Protein AF-U6FCV5-F1 (afdb_monomer_lite)

InterPro domains:
  IPR041495 Mub B2-like domain [PF17966] (18-76)

Sequence (79 aa):
MKMPIIRVDADHPNELVDPSAYSRQINFVVKYDGAGELTPKDNVQTIDFKSTVTASLITGKIIEDGKYTTPWQSDQEII

Organism: NCBI:txid1226333

pLDDT: mean 93.34, std 8.97, range [50.72, 98.5]

Foldseek 3Di:
DDFDKDKDWPVRHDPLADNVVFKDKDKDWDAFDDPVVPTDDIDIDIWMKGWIFMAGPVRRHTDPVDPRTDDIDTPDDDD

Radius of gyration: 18.64 Å; chains: 1; bounding box: 38×23×59 Å

Secondary structure (DSSP, 8-state):
-PPPEEEE-SSS--TTS-GGGTEEEEEEEE---SSGGGPPPPEEEEEEEE--EEEETTT--EETT-TT----EESS---

Structure (mmCIF, N/CA/C/O backbone):
data_AF-U6FCV5-F1
#
_entry.id   AF-U6FCV5-F1
#
loop_
_atom_site.group_PDB
_atom_site.id
_atom_site.type_symbol
_atom_site.label_atom_id
_atom_site.label_alt_id
_atom_site.label_comp_id
_atom_site.label_asym_id
_atom_site.label_entity_id
_atom_site.label_seq_id
_atom_site.pdbx_PDB_ins_code
_atom_site.Cartn_x
_atom_site.Cartn_y
_atom_site.Cartn_z
_atom_site.occupancy
_atom_site.B_iso_or_equiv
_atom_site.auth_seq_id
_atom_site.auth_comp_id
_atom_site.auth_asym_id
_atom_site.auth_atom_id
_atom_site.pdbx_PDB_model_num
ATOM 1 N N . MET A 1 1 ? 11.917 0.497 -29.668 1.00 70.56 1 MET A N 1
ATOM 2 C CA . MET A 1 1 ? 12.773 -0.097 -28.614 1.00 70.56 1 MET A CA 1
ATOM 3 C C . MET A 1 1 ? 11.860 -0.596 -27.501 1.00 70.56 1 MET A C 1
ATOM 5 O O . MET A 1 1 ? 10.946 0.137 -27.146 1.00 70.56 1 MET A O 1
ATOM 9 N N . LYS A 1 2 ? 12.031 -1.826 -26.997 1.00 76.06 2 LYS A N 1
ATOM 10 C CA . LYS A 1 2 ? 11.248 -2.307 -25.846 1.00 76.06 2 LYS A CA 1
ATOM 11 C C . LYS A 1 2 ? 11.857 -1.716 -24.574 1.00 76.06 2 LYS A C 1
ATOM 13 O O . LYS A 1 2 ? 13.044 -1.912 -24.336 1.00 76.06 2 LYS A O 1
ATOM 18 N N . MET A 1 3 ? 11.070 -0.970 -23.803 1.00 82.62 3 MET A N 1
ATOM 19 C CA . MET A 1 3 ? 11.515 -0.421 -22.521 1.00 82.62 3 MET A CA 1
ATOM 20 C C . MET A 1 3 ? 11.688 -1.575 -21.514 1.00 82.62 3 MET A C 1
ATOM 22 O O . MET A 1 3 ? 10.768 -2.389 -21.391 1.00 82.62 3 MET A O 1
ATOM 26 N N . PRO A 1 4 ? 12.843 -1.705 -20.834 1.00 94.81 4 PRO A N 1
ATOM 27 C CA . PRO A 1 4 ? 13.028 -2.724 -19.807 1.00 94.81 4 PRO A CA 1
ATOM 28 C C . PRO A 1 4 ? 12.119 -2.444 -18.603 1.00 94.81 4 PRO A C 1
ATOM 30 O O . PRO A 1 4 ? 11.949 -1.292 -18.201 1.00 94.81 4 PRO A O 1
ATOM 33 N N . ILE A 1 5 ? 11.545 -3.507 -18.036 1.00 96.69 5 ILE A N 1
ATOM 34 C CA . ILE A 1 5 ? 10.618 -3.446 -16.898 1.00 96.69 5 ILE A CA 1
ATOM 35 C C . ILE A 1 5 ? 11.196 -4.166 -15.681 1.00 96.69 5 ILE A C 1
ATOM 37 O O . ILE A 1 5 ? 11.955 -5.125 -15.831 1.00 96.69 5 ILE A O 1
ATOM 41 N N . ILE A 1 6 ? 10.783 -3.742 -14.492 1.00 97.44 6 ILE A N 1
ATOM 42 C CA . ILE A 1 6 ? 11.169 -4.312 -13.201 1.00 97.44 6 ILE A CA 1
ATOM 43 C C . ILE A 1 6 ? 9.927 -4.576 -12.337 1.00 97.44 6 ILE A C 1
ATOM 45 O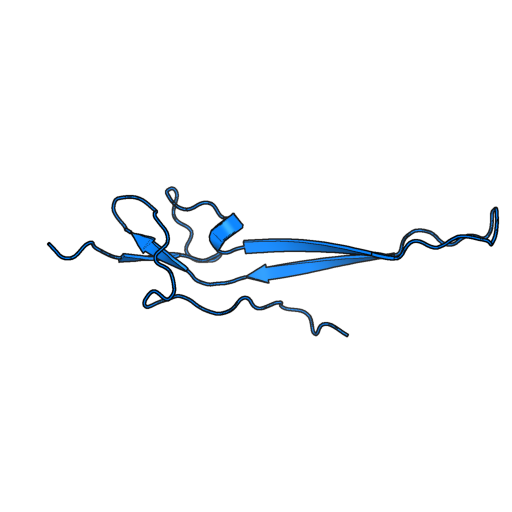 O . ILE A 1 6 ? 8.915 -3.882 -12.461 1.00 97.44 6 ILE A O 1
ATOM 49 N N . ARG A 1 7 ? 10.006 -5.619 -11.506 1.00 98.19 7 ARG A N 1
ATOM 50 C CA . ARG A 1 7 ? 9.055 -5.918 -10.428 1.00 98.19 7 ARG A CA 1
ATOM 51 C C . ARG A 1 7 ? 9.448 -5.093 -9.205 1.00 98.19 7 ARG A C 1
ATOM 53 O O . ARG A 1 7 ? 10.614 -5.153 -8.827 1.00 98.19 7 ARG A O 1
ATOM 60 N N . VAL A 1 8 ? 8.507 -4.361 -8.614 1.00 98.50 8 VAL A N 1
ATOM 61 C CA . VAL A 1 8 ? 8.751 -3.573 -7.397 1.00 98.50 8 VAL A CA 1
ATOM 62 C C . VAL A 1 8 ? 7.663 -3.855 -6.367 1.00 98.50 8 VAL A C 1
ATOM 64 O O . VAL A 1 8 ? 6.477 -3.856 -6.701 1.00 98.50 8 VAL A O 1
ATOM 67 N N . ASP A 1 9 ? 8.081 -4.104 -5.132 1.00 98.06 9 ASP A N 1
ATOM 68 C CA . ASP A 1 9 ? 7.236 -4.385 -3.970 1.00 98.06 9 ASP A CA 1
ATOM 69 C C . ASP A 1 9 ? 8.016 -4.111 -2.673 1.00 98.06 9 ASP A C 1
ATOM 71 O O . ASP A 1 9 ? 9.170 -3.687 -2.716 1.00 98.06 9 ASP A O 1
ATOM 75 N N . ALA A 1 10 ? 7.387 -4.334 -1.515 1.00 95.00 10 ALA A N 1
ATOM 76 C CA . ALA A 1 10 ? 7.993 -4.065 -0.210 1.00 95.00 10 ALA A CA 1
ATOM 77 C C . ALA A 1 10 ? 9.281 -4.868 0.053 1.00 95.00 10 ALA A C 1
ATOM 79 O O . ALA A 1 10 ? 10.176 -4.360 0.727 1.00 95.00 10 ALA A O 1
ATOM 80 N N . ASP A 1 11 ? 9.394 -6.079 -0.502 1.00 96.06 11 ASP A N 1
ATOM 81 C CA . ASP A 1 11 ? 10.576 -6.933 -0.345 1.00 96.06 11 ASP A CA 1
ATOM 82 C C . ASP A 1 11 ? 11.646 -6.631 -1.411 1.00 96.06 11 ASP A C 1
ATOM 84 O O . ASP A 1 11 ? 12.830 -6.906 -1.215 1.00 96.06 11 ASP A O 1
ATOM 88 N N . HIS A 1 12 ? 11.239 -6.035 -2.537 1.00 97.12 12 HIS A N 1
ATOM 89 C CA . HIS A 1 12 ? 12.096 -5.654 -3.662 1.00 97.12 12 HIS A CA 1
ATOM 90 C C . HIS A 1 12 ? 11.880 -4.176 -4.033 1.00 97.12 12 HIS A C 1
ATOM 92 O O . HIS A 1 12 ? 11.311 -3.878 -5.092 1.00 97.12 12 HIS A O 1
ATOM 98 N N . PRO A 1 13 ? 12.310 -3.227 -3.180 1.00 97.06 13 PRO A N 1
ATOM 99 C CA . PRO A 1 13 ? 12.120 -1.809 -3.442 1.00 97.06 13 PRO A CA 1
ATOM 100 C C . PRO A 1 13 ? 13.005 -1.323 -4.599 1.00 97.06 13 PRO A C 1
ATOM 102 O O . PRO A 1 13 ? 14.040 -1.907 -4.928 1.00 97.06 13 PRO A O 1
ATOM 105 N N . ASN A 1 14 ? 12.613 -0.203 -5.205 1.00 97.44 14 ASN A N 1
ATOM 106 C CA . ASN A 1 14 ? 13.403 0.496 -6.213 1.00 97.44 14 ASN A CA 1
ATOM 107 C C . ASN A 1 14 ? 13.394 2.002 -5.927 1.00 97.44 14 ASN A C 1
ATOM 109 O O . ASN A 1 14 ? 12.327 2.573 -5.735 1.00 97.44 14 ASN A O 1
ATOM 113 N N . GLU A 1 15 ? 14.562 2.646 -5.942 1.00 97.00 15 GLU A N 1
ATOM 114 C CA . GLU A 1 15 ? 14.716 4.068 -5.589 1.00 97.00 15 GLU A CA 1
ATOM 115 C C . GLU A 1 15 ? 13.963 5.032 -6.520 1.00 97.00 15 GLU A C 1
ATOM 117 O O . GLU A 1 15 ? 13.633 6.144 -6.116 1.00 97.00 15 GLU A O 1
ATOM 122 N N . LEU A 1 16 ? 13.671 4.623 -7.761 1.00 97.00 16 LEU A N 1
ATOM 123 C CA . LEU A 1 16 ? 12.912 5.433 -8.719 1.00 97.00 16 LEU A CA 1
ATOM 124 C C . LEU A 1 16 ? 11.392 5.302 -8.538 1.00 97.00 16 LEU A C 1
ATOM 126 O O . LEU A 1 16 ? 10.638 5.974 -9.243 1.00 97.00 16 LEU A O 1
ATOM 130 N N . VAL A 1 17 ? 10.936 4.419 -7.646 1.00 97.81 17 VAL A N 1
ATOM 131 C CA . VAL A 1 17 ? 9.520 4.127 -7.417 1.00 97.81 17 VAL A CA 1
ATOM 132 C C . VAL A 1 17 ? 9.145 4.501 -5.992 1.00 97.81 17 VAL A C 1
ATOM 134 O O . VAL A 1 17 ? 9.656 3.937 -5.027 1.00 97.81 17 VAL A O 1
ATOM 137 N N . ASP A 1 18 ? 8.196 5.424 -5.870 1.00 97.25 18 ASP A N 1
ATOM 138 C CA . ASP A 1 18 ? 7.652 5.822 -4.577 1.00 97.25 18 ASP A CA 1
ATOM 139 C C . ASP A 1 18 ? 7.002 4.614 -3.864 1.00 97.25 18 ASP A C 1
ATOM 141 O O . ASP A 1 18 ? 6.161 3.936 -4.470 1.00 97.25 18 ASP A O 1
ATOM 145 N N . PRO A 1 19 ? 7.342 4.334 -2.589 1.00 97.19 19 PRO A N 1
ATOM 146 C CA . PRO A 1 19 ? 6.749 3.236 -1.828 1.00 97.19 19 PRO A CA 1
ATOM 147 C C . PRO A 1 19 ? 5.220 3.239 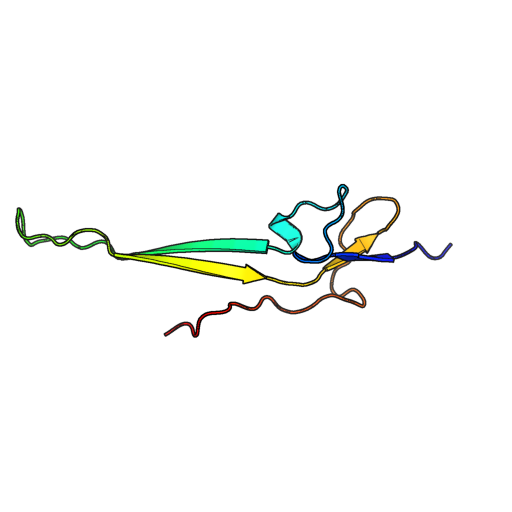-1.768 1.00 97.19 19 PRO A C 1
ATOM 149 O O . PRO A 1 19 ? 4.617 2.169 -1.715 1.00 97.19 19 PRO A O 1
ATOM 152 N N . SER A 1 20 ? 4.569 4.404 -1.853 1.00 95.81 20 SER A N 1
ATOM 153 C CA . SER A 1 20 ? 3.102 4.523 -1.884 1.00 95.81 20 SER A CA 1
ATOM 154 C C . SER A 1 20 ? 2.443 3.843 -3.094 1.00 95.81 20 SER A C 1
ATOM 156 O O . SER A 1 20 ? 1.228 3.588 -3.090 1.00 95.81 20 SER A O 1
ATOM 158 N N . ALA A 1 21 ? 3.231 3.516 -4.126 1.00 96.69 21 ALA A N 1
ATOM 159 C CA . ALA A 1 21 ? 2.786 2.738 -5.274 1.00 96.69 21 ALA A CA 1
ATOM 160 C C . ALA A 1 21 ? 2.525 1.264 -4.926 1.00 96.69 21 ALA A C 1
ATOM 162 O O . ALA A 1 21 ? 1.688 0.650 -5.580 1.00 96.69 21 ALA A O 1
ATOM 163 N N . TYR A 1 22 ? 3.201 0.711 -3.912 1.00 96.94 22 TYR A N 1
ATOM 164 C CA . TYR A 1 22 ? 3.148 -0.719 -3.576 1.00 96.94 22 TYR A CA 1
ATOM 165 C C . TYR A 1 22 ? 2.944 -1.028 -2.081 1.00 96.94 22 TYR A C 1
ATOM 167 O O . TYR A 1 22 ? 2.740 -2.184 -1.718 1.00 96.94 22 TYR A O 1
ATOM 175 N N . SER A 1 23 ? 2.955 -0.019 -1.209 1.00 96.00 23 SER A N 1
ATOM 176 C CA . SER A 1 23 ? 2.711 -0.144 0.229 1.00 96.00 23 SER A CA 1
ATOM 177 C C . SER A 1 23 ? 1.878 1.031 0.736 1.00 96.00 23 SER A C 1
ATOM 179 O O . SER A 1 23 ? 2.196 2.191 0.470 1.00 96.00 23 SER A O 1
ATOM 181 N N . ARG A 1 24 ? 0.785 0.747 1.446 1.00 94.75 24 ARG A N 1
ATOM 182 C CA . ARG A 1 24 ? -0.126 1.757 1.996 1.00 94.75 24 ARG A CA 1
ATOM 183 C C . ARG A 1 24 ? -0.606 1.334 3.370 1.00 94.75 24 ARG A C 1
ATOM 185 O O . ARG A 1 24 ? -1.061 0.212 3.534 1.00 94.75 24 ARG A O 1
ATOM 192 N N . GLN A 1 25 ? -0.595 2.261 4.317 1.00 93.62 25 GLN A N 1
ATOM 193 C CA . GLN A 1 25 ? -1.200 2.069 5.629 1.00 93.62 25 GLN A CA 1
ATOM 194 C C . GLN A 1 25 ? -2.479 2.899 5.724 1.00 93.62 25 GLN A C 1
ATOM 196 O O . GLN A 1 25 ? -2.472 4.093 5.414 1.00 93.62 25 GLN A O 1
ATOM 201 N N . ILE A 1 26 ? -3.579 2.272 6.135 1.00 92.31 26 ILE A N 1
ATOM 202 C CA . ILE A 1 26 ? -4.887 2.911 6.290 1.00 92.31 26 ILE A CA 1
ATOM 203 C C . ILE A 1 26 ? -5.322 2.802 7.749 1.00 92.31 26 ILE A C 1
ATOM 205 O O . ILE A 1 26 ? -5.292 1.723 8.334 1.00 92.31 26 ILE A O 1
ATOM 209 N N . ASN A 1 27 ? -5.759 3.926 8.321 1.00 93.06 27 ASN A N 1
ATOM 210 C CA . ASN A 1 27 ? -6.290 3.994 9.678 1.00 93.06 27 ASN A CA 1
ATOM 211 C C . ASN A 1 27 ? -7.813 4.162 9.644 1.00 93.06 27 ASN A C 1
ATOM 213 O O . ASN A 1 27 ? -8.321 5.131 9.078 1.00 93.06 27 ASN A O 1
ATOM 217 N N . PHE A 1 28 ? -8.527 3.253 10.298 1.00 91.81 28 PHE A N 1
ATOM 218 C CA . PHE A 1 28 ? -9.960 3.337 10.553 1.00 91.81 28 PHE A CA 1
ATOM 219 C C . PHE A 1 28 ? -10.177 3.770 11.996 1.00 91.81 28 PHE A C 1
ATOM 221 O O . PHE A 1 28 ? -9.675 3.137 12.921 1.00 91.81 28 PHE A O 1
ATOM 228 N N . VAL A 1 29 ? -10.918 4.857 12.193 1.00 94.94 29 VAL A N 1
ATOM 229 C CA . VAL A 1 29 ? -11.173 5.417 13.522 1.00 94.94 29 VAL A CA 1
ATOM 230 C C . VAL A 1 29 ? -12.671 5.417 13.782 1.00 94.94 29 VAL A C 1
ATOM 232 O O . VAL A 1 29 ? -13.421 6.112 13.097 1.00 94.94 29 VAL A O 1
ATOM 235 N N . VAL A 1 30 ? -13.104 4.662 14.788 1.00 95.44 30 VAL A N 1
ATOM 236 C CA . VAL A 1 30 ? -14.466 4.730 15.321 1.00 95.44 30 VAL A CA 1
ATOM 237 C C . VAL A 1 30 ? -14.466 5.719 16.477 1.00 95.44 30 VAL A C 1
ATOM 239 O O . VAL A 1 30 ? -13.816 5.487 17.497 1.00 95.44 30 VAL A O 1
ATOM 242 N N . LYS A 1 31 ? -15.197 6.821 16.301 1.00 96.56 31 LYS A N 1
ATOM 243 C CA . LYS A 1 31 ? -15.396 7.847 17.327 1.00 96.56 31 LYS A CA 1
ATOM 244 C C . LYS A 1 31 ? -16.705 7.605 18.060 1.00 96.56 31 LYS A C 1
ATOM 246 O O . LYS A 1 31 ? -17.727 7.351 17.423 1.00 96.56 31 LYS A O 1
ATOM 251 N N . TYR A 1 32 ? -16.667 7.711 19.381 1.00 96.00 32 TYR A N 1
ATOM 252 C CA . TYR A 1 32 ? -17.841 7.589 20.241 1.00 96.00 32 TYR A CA 1
ATOM 253 C C . TYR A 1 32 ? -18.234 8.968 20.770 1.00 96.00 32 TYR A C 1
ATOM 255 O O . TYR A 1 32 ? -17.371 9.819 20.973 1.00 96.00 32 TYR A O 1
ATOM 263 N N . ASP A 1 33 ? -19.529 9.191 20.990 1.00 97.12 33 ASP A N 1
ATOM 264 C CA . ASP A 1 33 ? -20.051 10.441 21.546 1.00 97.12 33 ASP A CA 1
ATOM 265 C C . ASP A 1 33 ? -21.343 10.195 22.349 1.00 97.12 33 ASP A C 1
ATOM 267 O O . ASP A 1 33 ? -21.988 9.155 22.195 1.00 97.12 33 ASP A O 1
ATOM 271 N N . GLY A 1 34 ? -21.725 11.150 23.203 1.00 95.31 34 GLY A N 1
ATOM 272 C CA . GLY A 1 34 ? -23.045 11.188 23.849 1.00 95.31 34 GLY A CA 1
ATOM 273 C C . GLY A 1 34 ? -23.134 10.631 25.274 1.00 95.31 34 GLY A C 1
ATOM 274 O O . GLY A 1 34 ? -24.224 10.622 25.843 1.00 95.31 34 GLY A O 1
ATOM 275 N N . ALA A 1 35 ? -22.020 10.215 25.885 1.00 97.00 35 ALA A N 1
ATOM 276 C CA . ALA A 1 35 ? -21.995 9.734 27.274 1.00 97.00 35 ALA A CA 1
ATOM 277 C C . ALA A 1 35 ? -21.258 10.687 28.239 1.00 97.00 35 ALA A C 1
ATOM 279 O O . ALA A 1 35 ? -20.921 10.302 29.360 1.00 97.00 35 ALA A O 1
ATOM 280 N N . GLY A 1 36 ? -21.005 11.934 27.822 1.00 95.56 36 GLY A N 1
ATOM 281 C CA . GLY A 1 36 ? -20.250 12.911 28.613 1.00 95.56 36 GLY A CA 1
ATOM 282 C C . GLY A 1 36 ? -18.878 12.354 28.997 1.00 95.56 36 GLY A C 1
ATOM 283 O O . GLY A 1 36 ? -18.177 11.805 28.148 1.00 95.56 36 GLY A O 1
ATOM 284 N N . GLU A 1 37 ? -18.541 12.407 30.285 1.00 96.25 37 GLU A N 1
ATOM 285 C CA . GLU A 1 37 ? -17.291 11.855 30.835 1.00 96.25 37 GLU A CA 1
ATOM 286 C C . GLU A 1 37 ? -17.158 10.326 30.688 1.00 96.25 37 GLU A C 1
ATOM 288 O O . GLU A 1 37 ? -16.067 9.783 30.836 1.00 96.25 37 GLU A O 1
ATOM 293 N N . LEU A 1 38 ? -18.251 9.611 30.396 1.00 96.94 38 LEU A N 1
ATOM 294 C CA . LEU A 1 38 ? -18.238 8.163 30.156 1.00 96.94 38 LEU A CA 1
ATOM 295 C C . LEU A 1 38 ? -18.073 7.806 28.674 1.00 96.94 38 LEU A C 1
ATOM 297 O O . LEU A 1 38 ? -18.131 6.627 28.323 1.00 96.94 38 LEU A O 1
ATOM 301 N N . THR A 1 39 ? -17.889 8.797 27.799 1.00 97.19 39 THR A N 1
ATOM 302 C CA . THR A 1 39 ? -17.659 8.552 26.373 1.00 97.19 39 THR A CA 1
ATOM 303 C C . THR A 1 39 ? -16.361 7.756 26.197 1.00 97.19 39 THR A C 1
ATOM 305 O O . THR A 1 39 ? -15.304 8.208 26.647 1.00 97.19 39 THR A O 1
ATOM 308 N N . PRO A 1 40 ? -16.405 6.562 25.574 1.00 96.88 40 PRO A N 1
ATOM 309 C CA . PRO A 1 40 ? -15.205 5.774 25.338 1.00 96.88 40 PRO A CA 1
ATOM 310 C C . PRO A 1 40 ? -14.199 6.509 24.451 1.00 96.88 40 PRO A C 1
ATOM 312 O O . PRO A 1 40 ? -14.557 7.361 23.641 1.00 96.88 40 PRO A O 1
A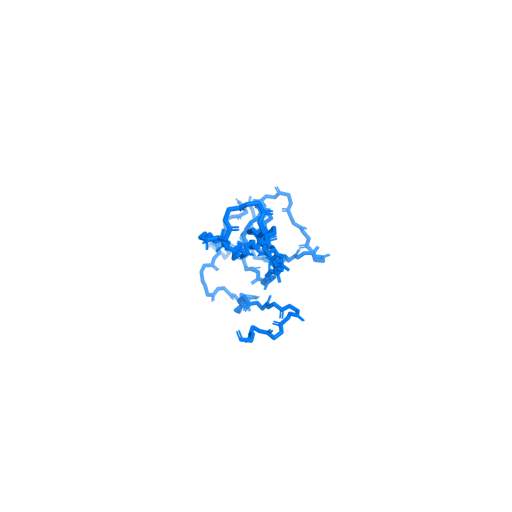TOM 315 N N . LYS A 1 41 ? -12.926 6.128 24.569 1.00 96.75 41 LYS A N 1
ATOM 316 C CA . LYS A 1 41 ? -11.883 6.601 23.652 1.00 96.75 41 LYS A CA 1
ATOM 317 C C . LYS A 1 41 ? -12.118 6.061 22.243 1.00 96.75 41 LYS A C 1
ATOM 319 O O . LYS A 1 41 ? -12.657 4.966 22.085 1.00 96.75 41 LYS A O 1
ATOM 324 N N . ASP A 1 42 ? -11.632 6.804 21.254 1.00 97.12 42 ASP 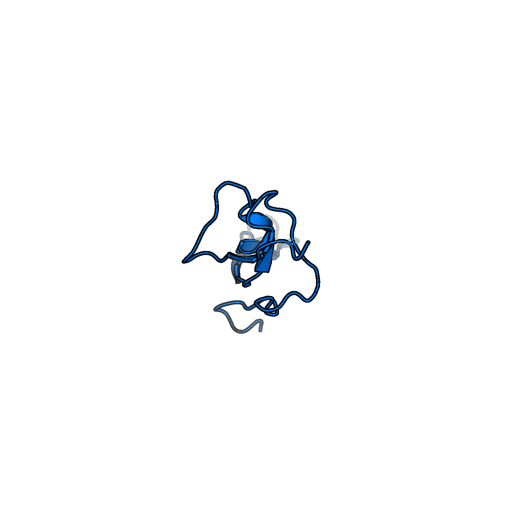A N 1
ATOM 325 C CA . ASP A 1 42 ? -11.595 6.377 19.857 1.00 97.12 42 ASP A CA 1
ATOM 326 C C . ASP A 1 42 ? -10.999 4.969 19.726 1.00 97.12 42 ASP A C 1
ATOM 328 O O . ASP A 1 42 ? -9.944 4.661 20.292 1.00 97.12 42 ASP A O 1
ATOM 332 N N . ASN A 1 43 ? -11.669 4.122 18.949 1.00 95.62 43 ASN A N 1
ATOM 333 C CA . ASN A 1 43 ? -11.139 2.825 18.559 1.00 95.62 43 ASN A CA 1
ATOM 334 C C . ASN A 1 43 ? -10.439 2.977 17.205 1.00 95.62 43 ASN A C 1
ATOM 336 O O . ASN A 1 43 ? -11.086 3.260 16.195 1.00 95.62 43 ASN A O 1
ATOM 340 N N . VAL A 1 44 ? -9.115 2.825 17.206 1.00 94.75 44 VAL A N 1
ATOM 341 C CA . VAL A 1 44 ? -8.260 2.967 16.025 1.00 94.75 44 VAL A CA 1
ATOM 342 C C . VAL A 1 44 ? -7.812 1.586 15.563 1.00 94.75 44 VAL A C 1
ATOM 344 O O . VAL A 1 44 ? -7.187 0.847 16.322 1.00 94.75 44 VAL A O 1
ATOM 347 N N . GLN A 1 45 ? -8.092 1.266 14.306 1.00 93.75 45 GLN A N 1
ATOM 348 C CA . GLN A 1 45 ? -7.615 0.070 13.623 1.00 93.75 45 GLN A CA 1
ATOM 349 C C . GLN A 1 45 ? -6.694 0.485 12.477 1.00 93.75 45 GLN A C 1
ATOM 351 O O . GLN A 1 45 ? -7.031 1.377 11.699 1.00 93.75 45 GLN A O 1
ATOM 356 N N . THR A 1 46 ? -5.541 -0.164 12.366 1.00 92.88 46 THR A N 1
ATOM 357 C CA . THR A 1 46 ? -4.545 0.111 11.328 1.00 92.88 46 THR A CA 1
ATOM 358 C C . THR A 1 46 ? -4.400 -1.117 10.446 1.00 92.88 46 THR A C 1
ATOM 360 O O . THR A 1 46 ? -4.137 -2.205 10.953 1.00 92.88 46 THR A O 1
ATOM 363 N N . ILE A 1 47 ? -4.565 -0.931 9.137 1.00 93.50 47 ILE A N 1
ATOM 364 C CA . ILE A 1 47 ? -4.448 -1.990 8.134 1.00 93.50 47 ILE A CA 1
ATOM 365 C C . ILE A 1 47 ? -3.350 -1.616 7.145 1.00 93.50 47 ILE A C 1
ATOM 367 O O . ILE A 1 47 ? -3.393 -0.547 6.529 1.00 93.50 47 ILE A O 1
ATOM 371 N N . ASP A 1 48 ? -2.397 -2.523 6.965 1.00 93.12 48 ASP A N 1
ATOM 372 C CA . ASP A 1 48 ? -1.379 -2.419 5.929 1.00 93.12 48 ASP A CA 1
ATOM 373 C C . ASP A 1 48 ? -1.8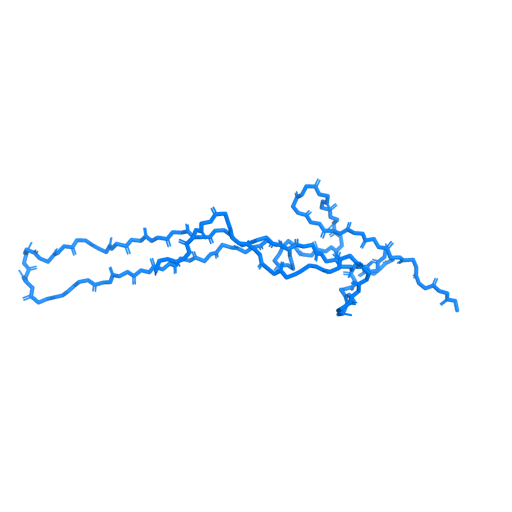37 -3.152 4.664 1.00 93.12 48 ASP A C 1
ATOM 375 O O . ASP A 1 48 ? -2.211 -4.327 4.693 1.00 93.12 48 ASP A O 1
ATOM 379 N N . PHE A 1 49 ? -1.787 -2.443 3.543 1.00 95.56 49 PHE A N 1
ATOM 380 C CA . PHE A 1 49 ? -2.054 -2.945 2.207 1.00 95.56 49 PHE A CA 1
ATOM 381 C C . PHE A 1 49 ? -0.759 -2.981 1.408 1.00 95.56 49 PHE A C 1
ATOM 383 O O . PHE A 1 49 ? -0.017 -1.999 1.344 1.00 95.56 49 PHE A O 1
ATOM 390 N N . LYS A 1 50 ? -0.521 -4.103 0.739 1.00 95.94 50 LYS A N 1
ATOM 391 C CA . LYS A 1 50 ? 0.635 -4.317 -0.129 1.00 95.94 50 LYS A CA 1
ATOM 392 C C . LYS A 1 50 ? 0.165 -4.703 -1.524 1.00 95.94 50 LYS A C 1
ATOM 394 O O . LYS A 1 50 ? -0.869 -5.346 -1.693 1.00 95.94 50 LYS A O 1
ATOM 399 N N . SER A 1 51 ? 0.925 -4.308 -2.530 1.00 97.62 51 SER A N 1
ATOM 400 C CA . SER A 1 51 ? 0.787 -4.798 -3.900 1.00 97.62 51 SER A CA 1
ATOM 401 C C . SER A 1 51 ? 2.172 -4.981 -4.515 1.00 97.62 51 SER A C 1
ATOM 403 O O . SER A 1 51 ? 3.183 -4.562 -3.957 1.00 97.62 51 SER A O 1
ATOM 405 N N . THR A 1 52 ? 2.234 -5.648 -5.659 1.00 98.44 52 THR A N 1
ATOM 406 C CA . THR A 1 52 ? 3.397 -5.614 -6.543 1.00 98.44 52 THR A CA 1
ATOM 407 C C . THR A 1 52 ? 3.049 -4.734 -7.737 1.00 98.44 52 THR A C 1
ATOM 409 O O . THR A 1 52 ? 1.942 -4.833 -8.267 1.00 98.44 52 THR A O 1
ATOM 412 N N . VAL A 1 53 ? 3.987 -3.901 -8.192 1.00 98.44 53 VAL A N 1
ATOM 413 C CA . VAL A 1 53 ? 3.827 -3.066 -9.391 1.00 98.44 53 VAL A CA 1
ATOM 414 C C . VAL A 1 53 ? 4.863 -3.405 -10.458 1.00 98.44 53 VAL A C 1
ATOM 416 O O . VAL A 1 53 ? 5.968 -3.878 -10.180 1.00 98.44 53 VAL A O 1
ATOM 419 N N . THR A 1 54 ? 4.507 -3.133 -11.713 1.00 98.44 54 THR A N 1
ATOM 420 C CA . THR A 1 54 ? 5.457 -3.138 -12.829 1.00 98.44 54 THR A CA 1
ATOM 421 C C . THR A 1 54 ? 5.933 -1.719 -13.087 1.00 98.44 54 THR A C 1
ATOM 423 O O . THR A 1 54 ? 5.112 -0.843 -13.349 1.00 98.44 54 THR A O 1
ATOM 426 N N . ALA A 1 55 ? 7.243 -1.490 -13.076 1.00 97.81 55 ALA A N 1
ATOM 427 C CA . ALA A 1 55 ? 7.819 -0.179 -13.362 1.00 97.81 55 ALA A CA 1
ATOM 428 C C . ALA A 1 55 ? 8.822 -0.231 -14.518 1.00 97.81 55 ALA A C 1
ATOM 430 O O . ALA A 1 55 ? 9.425 -1.266 -14.805 1.00 97.81 55 ALA A O 1
ATOM 431 N N . SER A 1 56 ? 9.018 0.903 -15.183 1.00 96.69 56 SER A N 1
ATOM 432 C CA . SER A 1 56 ? 10.142 1.114 -16.094 1.00 96.69 56 SER A CA 1
ATOM 433 C C . SER A 1 56 ? 11.456 1.120 -15.317 1.00 96.69 56 SER A C 1
ATOM 435 O O . SER A 1 56 ? 11.627 1.920 -14.399 1.00 96.69 56 SER A O 1
ATOM 437 N N . LEU A 1 57 ? 12.419 0.301 -15.740 1.00 95.31 57 LEU A N 1
ATOM 438 C CA . LEU A 1 57 ? 13.750 0.263 -15.123 1.00 95.31 57 LEU A CA 1
ATOM 439 C C . LEU A 1 57 ? 14.539 1.570 -15.340 1.00 95.31 57 LEU A C 1
ATOM 441 O O . LEU A 1 57 ? 15.463 1.862 -14.593 1.00 95.31 57 LEU A O 1
ATOM 445 N N . ILE A 1 58 ? 14.191 2.347 -16.371 1.00 94.19 58 ILE A N 1
ATOM 446 C CA . ILE A 1 58 ? 14.912 3.574 -16.748 1.00 94.19 58 ILE A CA 1
ATOM 447 C C . ILE A 1 58 ? 14.323 4.798 -16.042 1.00 94.19 58 ILE A C 1
ATOM 449 O O . ILE A 1 58 ? 15.050 5.720 -15.690 1.00 94.19 58 ILE A O 1
ATOM 453 N N . THR A 1 59 ? 12.998 4.840 -15.887 1.00 95.88 59 THR A N 1
ATOM 454 C CA . THR A 1 59 ? 12.282 6.056 -15.468 1.00 95.88 59 THR A CA 1
A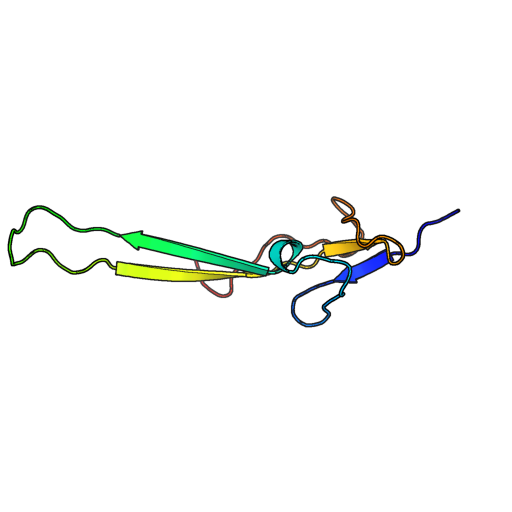TOM 455 C C . THR A 1 59 ? 11.504 5.912 -14.167 1.00 95.88 59 THR A C 1
ATOM 457 O O . THR A 1 59 ? 10.946 6.906 -13.720 1.00 95.88 59 THR A O 1
ATOM 460 N N . GLY A 1 60 ? 11.366 4.706 -13.606 1.00 96.31 60 GLY A N 1
ATOM 461 C CA . GLY A 1 60 ? 10.524 4.454 -12.428 1.00 96.31 60 GLY A CA 1
ATOM 462 C C . GLY A 1 60 ? 9.017 4.582 -12.673 1.00 96.31 60 GLY A C 1
ATOM 463 O O . GLY A 1 60 ? 8.218 4.324 -11.780 1.00 96.31 60 GLY A O 1
ATOM 464 N N . LYS A 1 61 ? 8.585 4.951 -13.888 1.00 97.12 61 LYS A N 1
ATOM 465 C CA . LYS A 1 61 ? 7.157 5.089 -14.205 1.00 97.12 61 LYS A CA 1
ATOM 466 C C . LYS A 1 61 ? 6.444 3.748 -14.065 1.00 97.12 61 LYS A C 1
ATOM 468 O O . LYS A 1 61 ? 6.874 2.764 -14.672 1.00 97.12 61 LYS A O 1
ATOM 473 N N . ILE A 1 62 ? 5.343 3.747 -13.318 1.00 97.75 62 ILE A N 1
ATOM 474 C CA . ILE A 1 62 ? 4.452 2.595 -13.182 1.00 97.75 62 ILE A CA 1
ATOM 475 C C . ILE A 1 62 ? 3.747 2.328 -14.512 1.00 97.75 62 ILE A C 1
ATOM 477 O O . ILE A 1 62 ? 3.326 3.251 -15.209 1.00 97.75 62 ILE A O 1
ATOM 481 N N . ILE A 1 63 ? 3.647 1.050 -14.858 1.00 96.50 63 ILE A N 1
ATOM 482 C CA . ILE A 1 63 ? 2.915 0.546 -16.014 1.00 96.50 63 ILE A CA 1
ATOM 483 C C . ILE A 1 63 ? 1.629 -0.087 -15.482 1.00 96.50 63 ILE A C 1
ATOM 485 O O . ILE A 1 63 ? 1.678 -1.119 -14.805 1.00 96.50 63 ILE A O 1
ATOM 489 N N . GLU A 1 64 ? 0.493 0.546 -15.777 1.00 95.31 64 GLU A N 1
ATOM 490 C CA . GLU A 1 64 ? -0.836 0.020 -15.445 1.00 95.31 64 GLU A CA 1
ATOM 491 C C . GLU A 1 64 ? -1.035 -1.364 -16.071 1.00 95.31 64 GLU A C 1
ATOM 493 O O . GLU A 1 64 ? -0.594 -1.608 -17.197 1.00 95.31 64 GLU A O 1
ATOM 498 N N . ASP A 1 65 ? -1.613 -2.288 -15.296 1.00 95.38 65 ASP A N 1
ATOM 499 C CA . ASP A 1 65 ? -1.800 -3.703 -15.656 1.00 95.38 65 ASP A CA 1
ATOM 500 C C . ASP A 1 65 ? -0.542 -4.387 -16.221 1.00 95.38 65 ASP A C 1
ATOM 502 O O . ASP A 1 65 ? -0.594 -5.311 -17.038 1.00 95.38 65 ASP A O 1
ATOM 506 N N . GLY A 1 66 ? 0.633 -3.920 -15.788 1.00 95.06 66 GLY A N 1
ATOM 507 C CA . GLY A 1 66 ? 1.905 -4.488 -16.194 1.00 95.06 66 GLY A CA 1
ATOM 508 C C . GLY A 1 66 ? 2.097 -5.931 -15.717 1.00 95.06 66 GLY A C 1
ATOM 509 O O . GLY A 1 66 ? 1.427 -6.430 -14.819 1.00 95.06 66 GLY A O 1
ATOM 510 N N . LYS A 1 67 ? 3.091 -6.600 -16.309 1.00 97.25 67 LYS A N 1
ATOM 511 C CA . LYS A 1 67 ? 3.381 -8.036 -16.137 1.00 97.25 67 LYS A CA 1
ATOM 512 C C . LYS A 1 67 ? 3.378 -8.546 -14.684 1.00 97.25 67 LYS A C 1
ATOM 514 O O . LYS A 1 67 ? 3.044 -9.705 -14.462 1.00 97.25 67 LYS A O 1
ATOM 519 N N . TYR A 1 68 ? 3.836 -7.736 -13.735 1.00 97.69 68 TYR A N 1
ATOM 520 C CA . TYR A 1 68 ? 3.987 -8.095 -12.323 1.00 97.69 68 TYR A CA 1
ATOM 521 C C . TYR A 1 68 ? 2.909 -7.493 -11.421 1.00 97.69 68 TYR A C 1
ATOM 523 O O . TYR A 1 68 ? 2.963 -7.699 -10.213 1.00 97.69 68 TYR A O 1
ATOM 531 N N . THR A 1 69 ? 1.980 -6.717 -11.978 1.00 97.88 69 THR A N 1
ATOM 532 C CA . THR A 1 69 ? 0.999 -5.981 -11.188 1.00 97.88 69 THR A CA 1
ATOM 533 C C . THR A 1 69 ? 0.054 -6.952 -10.487 1.00 97.88 69 THR A C 1
ATOM 535 O O . THR A 1 69 ? -0.544 -7.813 -11.133 1.00 97.88 69 THR A O 1
ATOM 538 N N . THR A 1 70 ? -0.085 -6.817 -9.168 1.00 97.69 70 THR A N 1
ATOM 539 C CA . THR A 1 70 ? -1.052 -7.587 -8.376 1.00 97.69 70 THR A CA 1
ATOM 540 C C . THR A 1 70 ? -2.116 -6.667 -7.788 1.00 97.69 70 THR A C 1
ATOM 542 O O . THR A 1 70 ? -1.839 -5.493 -7.530 1.00 97.69 70 THR A O 1
ATOM 545 N N . PRO A 1 71 ? -3.326 -7.183 -7.512 1.00 96.75 71 PRO A N 1
ATOM 546 C CA . PRO A 1 71 ? -4.281 -6.474 -6.674 1.00 96.75 71 PRO A CA 1
ATOM 547 C C . PRO A 1 71 ? -3.671 -6.131 -5.309 1.00 96.75 71 PRO A C 1
ATOM 549 O O . PRO A 1 71 ? -2.757 -6.812 -4.836 1.00 96.75 71 PRO A O 1
ATOM 552 N N . TRP A 1 72 ? -4.200 -5.089 -4.672 1.00 95.12 72 TRP A N 1
ATOM 553 C CA . TRP A 1 72 ? -3.886 -4.783 -3.280 1.00 95.12 72 TRP A CA 1
ATOM 554 C C . TRP A 1 72 ? -4.389 -5.900 -2.367 1.00 95.12 72 TRP A C 1
ATOM 556 O O . TRP A 1 72 ? -5.514 -6.374 -2.521 1.00 95.12 72 TRP A O 1
ATOM 566 N N . GLN A 1 73 ? -3.559 -6.295 -1.409 1.00 94.06 73 GLN A N 1
ATOM 567 C CA . GLN A 1 73 ? -3.870 -7.310 -0.410 1.00 94.06 73 GLN A CA 1
ATOM 568 C C . GLN A 1 73 ? -3.546 -6.766 0.980 1.00 94.06 73 GLN A C 1
ATOM 570 O O . GLN A 1 73 ? -2.546 -6.068 1.150 1.00 94.06 73 GLN A O 1
ATOM 575 N N . SER A 1 74 ? -4.395 -7.080 1.954 1.00 91.06 74 SER A N 1
ATOM 576 C CA . SER A 1 74 ? -4.147 -6.838 3.374 1.00 91.06 74 SER A CA 1
ATOM 577 C C . SER A 1 74 ? -3.891 -8.154 4.094 1.00 91.06 74 SER A C 1
ATOM 579 O O . SER A 1 74 ? -4.480 -9.178 3.753 1.00 91.06 74 SER A O 1
ATOM 581 N N . ASP A 1 75 ? -3.059 -8.105 5.134 1.00 78.06 75 ASP A N 1
ATOM 582 C CA . ASP A 1 75 ? -2.796 -9.256 6.009 1.00 78.06 75 ASP A CA 1
ATOM 583 C C . ASP A 1 75 ? -3.956 -9.501 7.010 1.00 78.06 75 ASP A C 1
ATOM 585 O O . ASP A 1 75 ? -3.954 -10.486 7.746 1.00 78.06 75 ASP A O 1
ATOM 589 N N . GLN A 1 76 ? -4.959 -8.612 7.044 1.00 76.06 76 GLN A N 1
ATOM 590 C CA . GLN A 1 76 ? -6.151 -8.715 7.893 1.00 76.06 76 GLN A CA 1
ATOM 591 C C . GLN A 1 76 ? -7.401 -9.053 7.071 1.00 76.06 76 GLN A C 1
ATOM 593 O O . GLN A 1 76 ? -7.614 -8.470 6.002 1.00 76.06 76 GLN A O 1
ATOM 598 N N . GLU A 1 77 ? -8.246 -9.952 7.592 1.00 61.72 77 GLU A N 1
ATOM 599 C CA . GLU A 1 77 ? -9.639 -10.075 7.151 1.00 61.72 77 GLU A CA 1
ATOM 600 C C . GLU A 1 77 ? -10.377 -8.798 7.560 1.00 61.72 77 GLU A C 1
ATOM 602 O O . GLU A 1 77 ? -10.455 -8.466 8.744 1.00 61.72 77 GLU A O 1
ATOM 607 N N . ILE A 1 78 ? -10.879 -8.051 6.577 1.00 56.69 78 ILE A N 1
ATOM 608 C CA . ILE A 1 78 ? -11.752 -6.909 6.846 1.00 56.69 78 ILE A CA 1
ATOM 609 C C . ILE A 1 78 ? -13.100 -7.487 7.294 1.00 56.69 78 ILE A C 1
ATOM 611 O O . ILE A 1 78 ? -13.775 -8.143 6.500 1.00 56.69 78 ILE A O 1
ATOM 615 N N . ILE A 1 79 ? -13.428 -7.293 8.574 1.00 50.72 79 ILE A N 1
ATOM 616 C CA . ILE A 1 79 ? -14.665 -7.747 9.233 1.00 50.72 79 ILE A CA 1
ATOM 617 C C . ILE A 1 79 ? -15.829 -6.820 8.874 1.00 50.72 79 ILE A C 1
ATOM 619 O O . ILE A 1 79 ? -15.607 -5.586 8.858 1.00 50.72 79 ILE A O 1
#